Protein 6V5I (pdb70)

Secondary structure (DSSP, 8-state):
-HHHHHHHHHHHHHHHHHHHHHHHHHHHTGGG-/-HHHHHHHHHHHHHHHHHHHHHHHHHHHTGGG-

Radius of gyration: 17.63 Å; Cα contacts (8 Å, |Δi|>4): 17; chains: 2; bounding box: 21×19×60 Å

B-factor: mean 17.36, std 7.34, range [6.77, 50.43]

Solvent-accessible surface area: 6001 Å² total; per-residue (Å²): 185,106,105,60,105,46,118,121,76,11,36,107,111,34,129,75,69,16,110,102,110,134,76,66,2,127,117,112,35,116,139,74,148,183,105,96,60,104,44,118,140,75,13,49,107,112,43,141,74,71,15,108,102,108,128,73,68,1,121,128,115,38,116,135,78,152

Foldseek 3Di:
DVVVVVVVVVVVVVVVVVVVVVVVCVVVCPVND/DVVVVVVVVVVVVVVVVVVVVVVVCVVVCPPND

Sequence (66 aa):
EVEALEKKVAALELKVQALEKKVEALEHGWDGREVEALEKKVAALELKVQALEKKVEALEHGWDGR

Structure (mmCIF, N/CA/C/O backbone):
data_6V5I
#
_entry.id   6V5I
#
_cell.length_a   37.860
_cell.length_b   37.860
_cell.length_c   105.847
_cell.angle_alpha   90.000
_cell.angle_beta   90.000
_cell.angle_gamma   120.000
#
_symmetry.space_group_name_H-M   'H 3'
#
loop_
_entity.id
_entity.type
_entity.pdbx_description
1 polymer 'Coiled-coil Trimer with Ala:Leu:Ala Triad'
2 non-polymer 'PENTAETHYLENE GLYCOL'
3 water water
#
loop_
_atom_site.group_PDB
_atom_site.id
_atom_site.type_symbol
_atom_site.label_atom_id
_atom_site.label_alt_id
_atom_site.label_comp_id
_atom_site.label_asym_id
_atom_site.label_entity_id
_atom_site.label_seq_id
_atom_site.pdbx_PDB_ins_code
_atom_site.Cartn_x
_atom_site.Cartn_y
_atom_site.Cartn_z
_atom_site.occupancy
_atom_site.B_iso_or_equiv
_atom_site.auth_seq_id
_atom_site.auth_comp_id
_atom_site.auth_asym_id
_atom_site.auth_atom_id
_atom_site.pdbx_PDB_model_num
ATOM 4 N N . GLU A 1 2 ? 12.831 -14.546 -31.265 1.00 22.03 1 GLU A N 1
ATOM 5 C CA . GLU A 1 2 ? 13.791 -14.787 -30.192 1.00 24.44 1 GLU A CA 1
ATOM 6 C C . GLU A 1 2 ? 14.068 -13.542 -29.358 1.00 21.35 1 GLU A C 1
ATOM 7 O O . GLU A 1 2 ? 14.096 -13.599 -28.123 1.00 17.70 1 GLU A O 1
ATOM 13 N N . VAL A 1 3 ? 14.299 -12.418 -30.037 1.00 20.15 2 VAL A N 1
ATOM 14 C CA . VAL A 1 3 ? 14.663 -11.204 -29.317 1.00 19.66 2 VAL A CA 1
ATOM 15 C C . VAL A 1 3 ? 13.516 -10.762 -28.423 1.00 19.02 2 VAL A C 1
ATOM 16 O O . VAL A 1 3 ? 13.718 -10.443 -27.246 1.00 17.03 2 VAL A O 1
ATOM 20 N N . GLU A 1 4 ? 12.288 -10.781 -28.956 1.00 20.35 3 GLU A N 1
ATOM 21 C CA . GLU A 1 4 ? 11.126 -10.355 -28.181 1.00 18.74 3 GLU A CA 1
ATOM 22 C C . GLU A 1 4 ? 10.914 -11.244 -26.960 1.00 18.98 3 GLU A C 1
ATOM 23 O O . GLU A 1 4 ? 10.533 -10.763 -25.883 1.00 16.14 3 GLU A O 1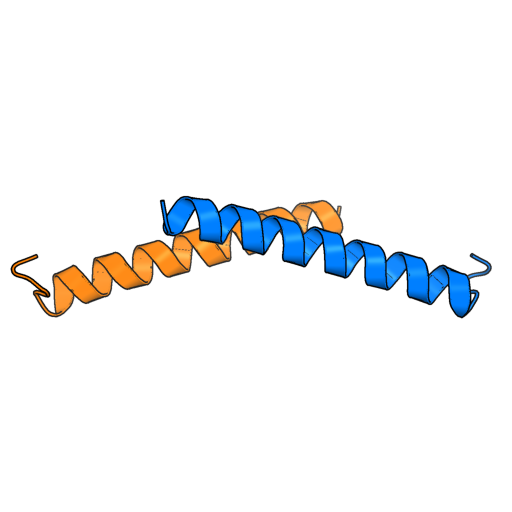
ATOM 29 N N . ALA A 1 5 ? 11.132 -12.546 -27.115 1.00 15.86 4 ALA A N 1
ATOM 30 C CA . ALA A 1 5 ? 11.020 -13.443 -25.974 1.00 15.07 4 ALA A CA 1
ATOM 31 C C . ALA A 1 5 ? 12.112 -13.167 -24.945 1.00 17.05 4 ALA A C 1
ATOM 32 O O . ALA A 1 5 ? 11.855 -13.201 -23.735 1.00 15.39 4 ALA A O 1
ATOM 34 N N . LEU A 1 6 ? 13.337 -12.885 -25.400 1.00 14.99 5 LEU A N 1
ATOM 35 C CA . LEU A 1 6 ? 14.411 -12.550 -24.468 1.00 16.55 5 LEU A CA 1
ATOM 36 C C . LEU A 1 6 ? 14.154 -11.217 -23.778 1.00 15.65 5 LEU A C 1
ATOM 37 O O . LEU A 1 6 ? 14.493 -11.040 -22.602 1.00 11.05 5 LEU A O 1
ATOM 42 N N . GLU A 1 7 ? 13.562 -10.264 -24.495 1.00 13.04 6 GLU A N 1
ATOM 43 C CA . GLU A 1 7 ? 13.152 -9.027 -23.845 1.00 13.89 6 GLU A CA 1
ATOM 44 C C . GLU A 1 7 ? 12.236 -9.315 -22.660 1.00 15.15 6 GLU A C 1
ATOM 45 O O . GLU A 1 7 ? 12.385 -8.704 -21.589 1.00 12.50 6 GLU A O 1
ATOM 51 N N . LYS A 1 8 ? 11.324 -10.283 -22.810 1.00 13.41 7 LYS A N 1
ATOM 52 C CA . LYS A 1 8 ? 10.397 -10.579 -21.723 1.00 15.56 7 LYS A C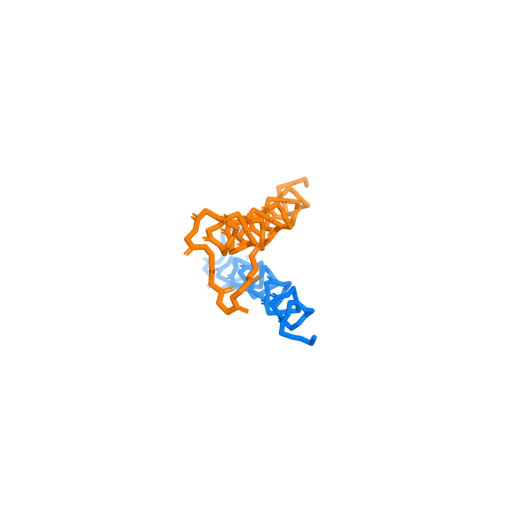A 1
ATOM 53 C C . LYS A 1 8 ? 11.136 -11.223 -20.552 1.00 15.65 7 LYS A C 1
ATOM 54 O O . LYS A 1 8 ? 10.886 -10.884 -19.387 1.00 12.66 7 LYS A O 1
ATOM 60 N N . LYS A 1 9 ? 12.054 -12.157 -20.838 1.00 15.79 8 LYS A N 1
ATOM 61 C CA . LYS A 1 9 ? 12.815 -12.808 -19.770 1.00 15.81 8 LYS A CA 1
ATOM 62 C C . LYS A 1 9 ? 13.682 -11.804 -19.020 1.00 12.21 8 LYS A C 1
ATOM 63 O O . LYS A 1 9 ? 13.871 -11.915 -17.799 1.00 12.53 8 LYS A O 1
ATOM 69 N N . VAL A 1 10 ? 14.242 -10.830 -19.739 1.00 10.61 9 VAL A N 1
ATOM 70 C CA . VAL A 1 10 ? 15.074 -9.824 -19.087 1.00 10.06 9 VAL A CA 1
ATOM 71 C C . VAL A 1 10 ? 14.216 -8.905 -18.232 1.00 12.98 9 VAL A C 1
ATOM 72 O O . VAL A 1 10 ? 14.599 -8.533 -17.115 1.00 13.64 9 VAL A O 1
ATOM 76 N N . ALA A 1 11 ? 13.028 -8.548 -18.725 1.00 11.37 10 ALA A N 1
ATOM 77 C CA . ALA A 1 11 ? 12.113 -7.732 -17.928 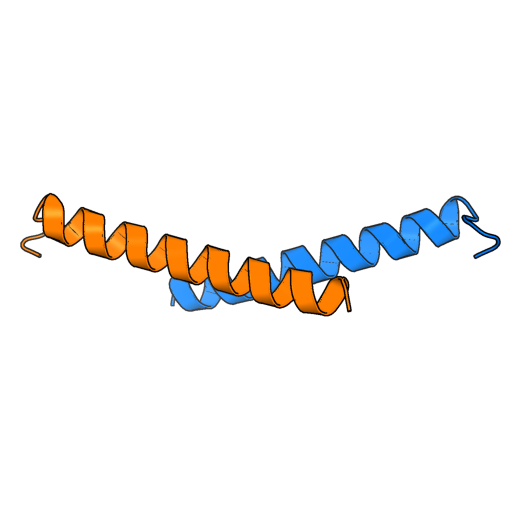1.00 13.77 10 ALA A CA 1
ATOM 78 C C . ALA A 1 11 ? 11.675 -8.459 -16.659 1.00 13.56 10 ALA A C 1
ATOM 79 O O . ALA A 1 11 ? 11.589 -7.850 -15.585 1.00 12.08 10 ALA A O 1
ATOM 81 N N . ALA A 1 12 ? 11.379 -9.759 -16.766 1.00 11.34 11 ALA A N 1
ATOM 82 C CA . ALA A 1 12 ? 11.014 -10.533 -15.583 1.00 13.73 11 ALA A CA 1
ATOM 83 C C . ALA A 1 12 ? 12.160 -10.571 -14.585 1.00 12.76 11 ALA A C 1
ATOM 84 O O . ALA A 1 12 ? 11.940 -10.489 -13.369 1.00 12.08 11 ALA A O 1
ATOM 86 N N . LEU A 1 13 ? 13.394 -10.700 -15.079 1.00 10.55 12 LEU A N 1
ATOM 87 C CA . LEU A 1 13 ? 14.554 -10.642 -14.200 1.00 11.85 12 LEU A CA 1
ATOM 88 C C . LEU A 1 13 ? 14.674 -9.280 -13.521 1.00 12.62 12 LEU A C 1
ATOM 89 O O . LEU A 1 13 ? 14.940 -9.204 -12.314 1.00 10.31 12 LEU A O 1
ATOM 94 N N . GLU A 1 14 ? 14.478 -8.195 -14.276 1.00 10.67 13 GLU A N 1
ATOM 95 C CA . GLU A 1 14 ? 14.581 -6.858 -13.693 1.00 10.73 13 GLU A CA 1
ATOM 96 C C . GLU A 1 14 ? 13.578 -6.669 -12.559 1.00 10.09 13 GLU A C 1
ATOM 97 O O . GLU A 1 14 ? 13.909 -6.080 -11.523 1.00 10.17 13 GLU A O 1
ATOM 103 N N . LEU A 1 15 ? 12.355 -7.182 -12.723 1.00 10.84 14 LEU A N 1
ATOM 104 C CA . LEU A 1 15 ? 11.359 -7.076 -11.656 1.00 10.77 14 LEU A CA 1
ATOM 105 C C . LEU A 1 15 ? 11.734 -7.922 -10.445 1.00 9.41 14 LEU A C 1
ATOM 106 O O . LEU A 1 15 ? 11.521 -7.505 -9.300 1.00 8.49 14 LEU A O 1
ATOM 111 N N . LYS A 1 16 ? 12.274 -9.120 -10.671 1.00 9.69 15 LYS A N 1
ATOM 112 C CA . LYS A 1 16 ? 12.675 -9.964 -9.548 1.00 10.17 15 LYS A CA 1
ATOM 113 C C . LYS A 1 16 ? 13.860 -9.360 -8.800 1.00 9.84 15 LYS A C 1
ATOM 114 O O . LYS A 1 16 ? 13.935 -9.447 -7.566 1.00 10.16 15 LYS A O 1
ATOM 120 N N . VAL A 1 17 ? 14.797 -8.753 -9.529 1.00 7.85 16 VAL A N 1
ATOM 121 C CA . VAL A 1 17 ? 15.956 -8.130 -8.891 1.00 10.13 16 VAL A CA 1
ATOM 122 C C . VAL A 1 17 ? 15.515 -6.931 -8.061 1.00 9.92 16 VAL A C 1
ATOM 123 O O . VAL A 1 17 ? 15.965 -6.743 -6.926 1.00 10.08 16 VAL A O 1
ATOM 127 N N . GLN A 1 18 ? 14.622 -6.110 -8.615 1.00 9.37 17 GLN A N 1
ATOM 128 C CA . GLN A 1 18 ? 14.061 -4.977 -7.884 1.00 9.74 17 GLN A CA 1
ATOM 129 C C . GLN A 1 18 ? 13.409 -5.420 -6.578 1.00 9.33 17 GLN A C 1
ATOM 130 O O . GLN A 1 18 ? 13.603 -4.793 -5.528 1.00 9.05 17 GLN A O 1
ATOM 136 N N . ALA A 1 19 ? 12.631 -6.499 -6.628 1.00 7.48 18 ALA A N 1
ATOM 137 C CA . ALA A 1 19 ? 11.960 -6.999 -5.435 1.00 8.89 18 ALA A CA 1
ATOM 138 C C . ALA A 1 19 ? 12.960 -7.539 -4.415 1.00 9.36 18 ALA A C 1
ATOM 139 O O . ALA A 1 19 ? 12.792 -7.332 -3.203 1.00 7.35 18 ALA A O 1
ATOM 141 N N . LEU A 1 20 ? 13.995 -8.245 -4.889 1.00 8.15 19 LEU A N 1
ATOM 142 C CA . LEU A 1 20 ? 15.074 -8.690 -4.011 1.00 10.02 19 LEU A CA 1
ATOM 143 C C . LEU A 1 20 ? 15.793 -7.506 -3.382 1.00 8.14 19 LEU A C 1
ATOM 144 O O . LEU A 1 20 ? 16.094 -7.519 -2.183 1.00 9.81 19 LEU A O 1
ATOM 149 N N . GLU A 1 21 ? 16.096 -6.481 -4.176 1.00 7.93 20 GLU A N 1
ATOM 150 C CA . GLU A 1 21 ? 16.767 -5.308 -3.625 1.00 10.44 20 GLU A CA 1
ATOM 151 C C . GLU A 1 21 ? 15.962 -4.690 -2.487 1.00 10.12 20 GLU A C 1
ATOM 152 O O . GLU A 1 21 ? 16.526 -4.334 -1.445 1.00 9.31 20 GLU A O 1
ATOM 158 N N . LYS A 1 22 ? 14.643 -4.570 -2.654 1.00 9.45 21 LYS A N 1
ATOM 159 C CA . LYS A 1 22 ? 13.824 -3.989 -1.591 1.00 12.25 21 LYS A CA 1
ATOM 160 C C . LYS A 1 22 ? 13.887 -4.831 -0.322 1.00 12.30 21 LYS A C 1
ATOM 161 O O . LYS A 1 22 ? 14.017 -4.295 0.788 1.00 9.50 21 LYS A O 1
ATOM 167 N N . LYS A 1 23 ? 13.799 -6.152 -0.463 1.00 10.42 22 LYS A N 1
ATOM 168 C CA . LYS A 1 23 ? 13.834 -7.026 0.702 1.00 10.90 22 LYS A CA 1
ATOM 169 C C . LYS A 1 23 ? 15.191 -6.990 1.390 1.00 10.24 22 LYS A C 1
ATOM 170 O O . LYS A 1 23 ? 15.264 -6.956 2.627 1.00 11.03 22 LYS A O 1
ATOM 176 N N . VAL A 1 24 ? 16.279 -7.002 0.613 1.00 9.46 23 VAL A N 1
ATOM 177 C CA . VAL A 1 24 ? 17.608 -7.020 1.221 1.00 8.34 23 VAL A CA 1
ATOM 178 C C . VAL A 1 24 ? 17.888 -5.704 1.932 1.00 10.34 23 VAL A C 1
ATOM 179 O O . VAL A 1 24 ? 18.440 -5.692 3.040 1.00 9.97 23 VAL A O 1
ATOM 183 N N . GLU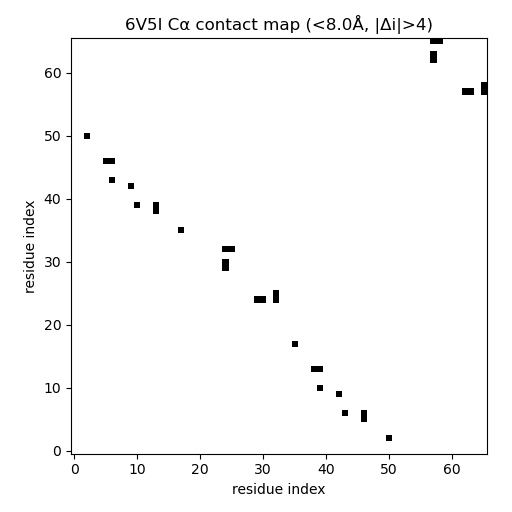 A 1 25 ? 17.497 -4.575 1.327 1.00 9.54 24 GLU A N 1
ATOM 184 C CA . GLU A 1 25 ? 17.694 -3.289 1.991 1.00 10.84 24 GLU A CA 1
ATOM 185 C C . GLU A 1 25 ? 16.909 -3.223 3.301 1.00 10.04 24 GLU A C 1
ATOM 186 O O . GLU A 1 25 ? 17.402 -2.688 4.301 1.00 12.64 24 GLU A O 1
ATOM 192 N N . ALA A 1 26 ? 15.697 -3.786 3.324 1.00 9.89 25 ALA A N 1
ATOM 193 C CA . ALA A 1 26 ? 14.927 -3.837 4.566 1.00 11.03 25 ALA A CA 1
ATOM 194 C C . ALA A 1 26 ? 15.634 -4.682 5.616 1.00 12.33 25 ALA A C 1
ATOM 195 O O . ALA A 1 26 ? 15.697 -4.307 6.795 1.00 15.85 25 ALA A O 1
ATOM 197 N N . LEU A 1 27 ? 16.171 -5.828 5.207 1.00 12.76 26 LEU A N 1
ATOM 198 C CA . LEU A 1 27 ? 16.903 -6.671 6.142 1.00 10.43 26 LEU A CA 1
ATOM 199 C C . LEU A 1 27 ? 18.153 -5.965 6.654 1.00 14.27 26 LEU A C 1
ATOM 200 O O . LEU A 1 27 ? 18.430 -5.969 7.862 1.00 11.03 26 LEU A O 1
ATOM 205 N N . GLU A 1 28 ? 18.928 -5.342 5.763 1.00 10.66 27 GLU A N 1
ATOM 206 C CA . GLU A 1 28 ? 20.180 -4.792 6.273 1.00 14.30 27 GLU A CA 1
ATOM 207 C C . GLU A 1 28 ? 19.985 -3.495 7.052 1.00 18.75 27 GLU A C 1
ATOM 208 O O . GLU A 1 28 ? 20.785 -3.205 7.949 1.00 16.52 27 GLU A O 1
ATOM 214 N N . HIS A 1 29 ? 18.940 -2.716 6.756 1.00 11.63 28 HIS A N 1
ATOM 215 C CA . HIS A 1 29 ? 18.682 -1.491 7.505 1.00 14.69 28 HIS A CA 1
ATOM 216 C C . HIS A 1 29 ? 17.749 -1.700 8.690 1.00 12.93 28 HIS A C 1
ATOM 217 O O . HIS A 1 29 ? 17.625 -0.798 9.524 1.00 17.09 28 HIS A O 1
ATOM 224 N N . GLY A 1 30 ? 17.077 -2.844 8.774 1.00 15.88 29 GLY A N 1
ATOM 225 C CA . GLY A 1 30 ? 16.134 -3.092 9.853 1.00 15.06 29 GLY A CA 1
ATOM 226 C C . GLY A 1 30 ? 14.826 -2.339 9.728 1.00 19.81 29 GLY A C 1
ATOM 227 O O . GLY A 1 30 ? 14.229 -1.972 10.752 1.00 17.45 29 GLY A O 1
ATOM 228 N N . TRP A 1 31 ? 14.358 -2.103 8.499 1.00 15.86 30 TRP A N 1
ATOM 229 C CA . TRP A 1 31 ? 13.156 -1.307 8.285 1.00 14.42 30 TRP A CA 1
ATOM 230 C C . TRP A 1 31 ? 11.941 -1.963 8.933 1.00 24.03 30 TRP A C 1
ATOM 231 O O . TRP A 1 31 ? 11.693 -3.160 8.749 1.00 22.05 30 TRP A O 1
ATOM 242 N N . ASP A 1 32 ? 11.194 -1.160 9.702 1.00 20.99 31 ASP A N 1
ATOM 243 C CA . ASP A 1 32 ? 9.949 -1.572 10.358 1.00 23.24 31 ASP A CA 1
ATOM 244 C C . ASP A 1 32 ? 10.162 -2.815 11.212 1.00 22.04 31 ASP A C 1
ATOM 245 O O . ASP A 1 32 ? 9.233 -3.596 11.441 1.00 22.37 31 ASP A O 1
ATOM 250 N N . GLY A 1 33 ? 11.396 -2.980 11.697 1.00 22.03 32 GLY A N 1
ATOM 251 C CA . GLY A 1 33 ? 11.808 -4.096 12.516 1.00 23.13 32 GLY A CA 1
ATOM 252 C C . GLY A 1 33 ? 12.061 -5.386 11.768 1.00 28.46 32 GLY A C 1
ATOM 253 O O . GLY A 1 33 ? 12.285 -6.419 12.413 1.00 35.54 32 GLY A O 1
ATOM 254 N N . ARG A 1 34 ? 12.013 -5.368 10.438 1.00 21.55 33 ARG A N 1
ATOM 255 C CA . ARG A 1 34 ? 12.394 -6.520 9.624 1.00 25.65 33 ARG A CA 1
ATOM 256 C C . ARG A 1 34 ? 13.861 -6.908 9.833 1.00 21.99 33 ARG A C 1
ATOM 257 O O . ARG A 1 34 ? 14.672 -6.074 10.237 1.00 24.71 33 ARG A O 1
ATOM 268 N N . GLU B 1 2 ? 0.020 -7.147 -3.913 1.00 21.92 1 GLU B N 1
ATOM 269 C CA . GLU B 1 2 ? -0.714 -6.403 -4.935 1.00 20.58 1 GLU B CA 1
ATOM 270 C C . GLU B 1 2 ? 0.187 -5.524 -5.778 1.00 20.47 1 GLU B C 1
ATOM 271 O O . GLU B 1 2 ? 0.070 -5.485 -7.006 1.00 18.57 1 GLU B O 1
ATOM 277 N N . VAL B 1 3 ? 1.086 -4.798 -5.114 1.00 18.86 2 VAL B N 1
ATOM 278 C CA . VAL B 1 3 ? 1.939 -3.870 -5.843 1.00 20.37 2 VAL B CA 1
ATOM 279 C C . VAL B 1 3 ? 2.942 -4.634 -6.690 1.00 19.00 2 VAL B C 1
ATOM 280 O O . VAL B 1 3 ? 3.206 -4.271 -7.844 1.00 17.60 2 VAL B O 1
ATOM 284 N N . GLU B 1 4 ? 3.500 -5.719 -6.143 1.00 19.14 3 GLU B N 1
ATOM 285 C CA . GLU B 1 4 ? 4.427 -6.537 -6.920 1.00 20.81 3 GLU B CA 1
ATOM 286 C C . GLU B 1 4 ? 3.742 -7.137 -8.144 1.00 20.68 3 GLU B C 1
ATOM 287 O O . GLU B 1 4 ? 4.326 -7.191 -9.237 1.00 16.90 3 GLU B O 1
ATOM 293 N N . ALA B 1 5 ? 2.504 -7.607 -7.978 1.00 16.27 4 ALA B N 1
ATOM 294 C CA . ALA B 1 5 ? 1.783 -8.145 -9.121 1.00 18.66 4 ALA B CA 1
ATOM 295 C C . ALA B 1 5 ? 1.496 -7.059 -10.153 1.00 15.55 4 ALA B C 1
ATOM 296 O O . ALA B 1 5 ? 1.613 -7.303 -11.359 1.00 14.21 4 ALA B O 1
ATOM 298 N N .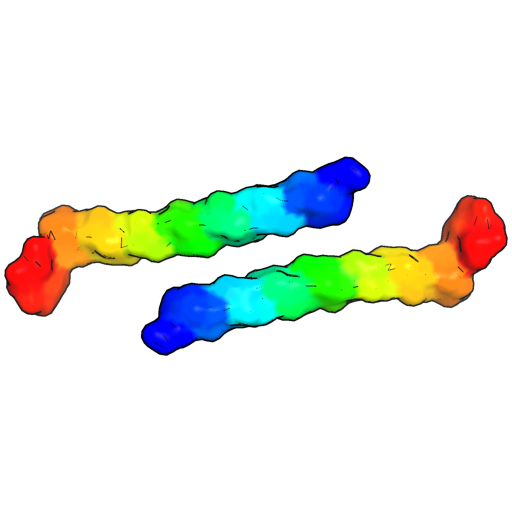 LEU B 1 6 ? 1.135 -5.854 -9.701 1.00 15.46 5 LEU B N 1
ATOM 299 C CA . LEU B 1 6 ? 0.868 -4.762 -10.636 1.00 15.12 5 LEU B CA 1
ATOM 300 C C . LEU B 1 6 ? 2.136 -4.329 -11.349 1.00 13.57 5 LEU B C 1
ATOM 301 O O . LEU B 1 6 ? 2.097 -3.964 -12.527 1.00 11.85 5 LEU B O 1
ATOM 306 N N . GLU B 1 7 ? 3.268 -4.347 -10.647 1.00 11.93 6 GLU B N 1
ATOM 307 C CA . GLU B 1 7 ? 4.539 -4.061 -11.300 1.00 12.69 6 GLU B CA 1
ATOM 308 C C . GLU B 1 7 ? 4.755 -4.997 -12.481 1.00 11.75 6 GLU B C 1
ATOM 309 O O . GLU B 1 7 ? 5.219 -4.576 -13.550 1.00 12.08 6 GLU B O 1
ATOM 315 N N . LYS B 1 8 ? 4.365 -6.266 -12.318 1.00 12.94 7 LYS B N 1
ATOM 316 C CA . LYS B 1 8 ? 4.522 -7.252 -13.383 1.00 15.84 7 LYS B CA 1
ATOM 317 C C . LYS B 1 8 ? 3.634 -6.925 -14.583 1.00 14.82 7 LYS B C 1
ATOM 318 O O . LYS B 1 8 ? 4.094 -6.941 -15.734 1.00 12.35 7 LYS B O 1
ATOM 324 N N . LYS B 1 9 ? 2.355 -6.629 -14.331 1.00 15.17 8 LYS B N 1
ATOM 325 C CA . LYS B 1 9 ? 1.436 -6.276 -15.413 1.00 15.55 8 LYS B CA 1
ATOM 326 C C . LYS B 1 9 ? 1.889 -5.014 -16.135 1.00 13.88 8 LYS B C 1
ATOM 327 O O . LYS B 1 9 ? 1.740 -4.900 -17.359 1.00 13.57 8 LYS B O 1
ATOM 333 N N . VAL B 1 10 ? 2.406 -4.039 -15.387 1.00 10.85 9 VAL B N 1
ATOM 334 C CA . VAL B 1 10 ? 2.876 -2.810 -16.016 1.00 13.90 9 VAL B CA 1
ATOM 335 C C . VAL B 1 10 ? 4.086 -3.098 -16.887 1.00 12.73 9 VAL B C 1
ATOM 336 O O . VAL B 1 10 ? 4.184 -2.602 -18.019 1.00 12.13 9 VAL B O 1
ATOM 340 N N . ALA B 1 11 ? 5.007 -3.932 -16.392 1.00 11.00 10 ALA B N 1
ATOM 341 C CA . ALA B 1 11 ? 6.170 -4.318 -17.186 1.00 13.43 10 ALA B CA 1
ATOM 342 C C . ALA B 1 11 ? 5.759 -5.067 -18.450 1.00 13.63 10 ALA B C 1
ATOM 343 O O . ALA B 1 11 ? 6.355 -4.868 -19.516 1.00 13.58 10 ALA B O 1
ATOM 345 N N . ALA B 1 12 ? 4.740 -5.925 -18.354 1.00 10.88 11 ALA B N 1
ATOM 346 C CA . ALA B 1 12 ? 4.261 -6.631 -19.540 1.00 13.37 11 ALA B CA 1
ATOM 347 C C . ALA B 1 12 ? 3.662 -5.659 -20.548 1.00 12.57 11 ALA B C 1
ATOM 348 O O . ALA B 1 12 ? 3.910 -5.771 -21.756 1.00 11.38 11 ALA B O 1
ATOM 350 N N . LEU B 1 13 ? 2.878 -4.690 -20.074 1.00 10.52 12 LEU B N 1
ATOM 351 C CA . LEU B 1 13 ? 2.399 -3.634 -20.959 1.00 12.00 12 LEU B CA 1
ATOM 352 C C . LEU B 1 13 ? 3.553 -2.872 -21.607 1.00 11.08 12 LEU B C 1
ATOM 353 O O . LEU B 1 13 ? 3.505 -2.566 -22.805 1.00 12.02 12 LEU B O 1
ATOM 358 N N . GLU B 1 14 ? 4.588 -2.536 -20.837 1.00 8.60 13 GLU B N 1
ATOM 359 C CA . GLU B 1 14 ? 5.694 -1.757 -21.396 1.00 11.44 13 GLU B CA 1
ATOM 360 C C . GLU B 1 14 ? 6.372 -2.496 -22.545 1.00 9.86 13 GLU B C 1
ATOM 361 O O . GLU B 1 14 ? 6.751 -1.884 -23.551 1.00 9.49 13 GLU B O 1
ATOM 367 N N . LEU B 1 15 ? 6.534 -3.814 -22.419 1.00 10.96 14 LEU B N 1
ATOM 368 C CA . LEU B 1 15 ? 7.145 -4.586 -23.499 1.00 11.31 14 LEU B CA 1
ATOM 369 C C . LEU B 1 15 ? 6.209 -4.712 -24.697 1.00 11.23 14 LEU B C 1
ATOM 370 O O . LEU B 1 15 ? 6.658 -4.655 -25.845 1.00 10.28 14 LEU B O 1
ATOM 375 N N . LYS B 1 16 ? 4.909 -4.899 -24.452 1.00 10.76 15 LYS B N 1
ATOM 376 C CA . LYS B 1 16 ? 3.956 -4.963 -25.557 1.00 9.13 15 LYS B CA 1
ATOM 377 C C . LYS B 1 16 ? 3.894 -3.637 -26.307 1.00 11.10 15 LYS B C 1
ATOM 378 O O . LYS B 1 16 ? 3.770 -3.620 -27.538 1.00 8.31 15 LYS B O 1
ATOM 384 N N . VAL B 1 17 ? 3.944 -2.517 -25.580 1.00 8.44 16 VAL B N 1
ATOM 385 C CA . VAL B 1 17 ? 3.885 -1.204 -26.221 1.00 10.76 16 VAL B CA 1
ATOM 386 C C . VAL B 1 17 ? 5.142 -0.963 -27.040 1.00 10.79 16 VAL B C 1
ATOM 387 O O . VAL B 1 17 ? 5.092 -0.393 -28.138 1.00 10.49 16 VAL B O 1
ATOM 391 N N . GLN B 1 18 ? 6.290 -1.389 -26.517 1.00 8.99 17 GLN B N 1
ATOM 392 C CA . GLN B 1 18 ? 7.542 -1.255 -27.247 1.00 11.78 17 GLN B CA 1
ATOM 393 C C . GLN B 1 18 ? 7.511 -2.047 -28.551 1.00 10.17 17 GLN B C 1
ATOM 394 O O . GLN B 1 18 ? 7.937 -1.551 -29.603 1.00 9.48 17 GLN B O 1
ATOM 400 N N . ALA B 1 19 ? 6.994 -3.276 -28.504 1.00 7.78 18 ALA B N 1
ATOM 401 C CA . ALA B 1 19 ? 6.936 -4.098 -29.709 1.00 9.02 18 ALA B CA 1
ATOM 402 C C . ALA B 1 19 ? 5.950 -3.521 -30.724 1.00 11.41 18 ALA B C 1
ATOM 403 O O . ALA B 1 19 ? 6.212 -3.543 -31.936 1.00 9.38 18 ALA B O 1
ATOM 405 N N . LEU B 1 20 ? 4.812 -2.998 -30.247 1.00 7.70 19 LEU B N 1
ATOM 406 C CA . LEU B 1 20 ? 3.895 -2.274 -31.128 1.00 8.22 19 LEU B CA 1
ATOM 407 C C . LEU B 1 20 ? 4.566 -1.048 -31.731 1.00 8.80 19 LEU B C 1
ATOM 408 O O . LEU B 1 20 ? 4.419 -0.769 -32.928 1.00 9.30 19 LEU B O 1
ATOM 413 N N . GLU B 1 21 ? 5.300 -0.290 -30.918 1.00 9.38 20 GLU B N 1
ATOM 414 C CA . GLU B 1 21 ? 5.953 0.905 -31.444 1.00 10.15 20 GLU B CA 1
ATOM 415 C C . GLU B 1 21 ? 6.898 0.559 -32.589 1.00 11.82 20 GLU B C 1
ATOM 416 O O . GLU B 1 21 ? 6.944 1.270 -33.601 1.00 10.81 20 GLU B O 1
ATOM 422 N N . LYS B 1 22 ? 7.656 -0.534 -32.456 1.00 10.23 21 LYS B N 1
ATOM 423 C CA . LYS B 1 22 ? 8.557 -0.940 -33.532 1.00 11.55 21 LYS B CA 1
ATOM 424 C C . LYS B 1 22 ? 7.787 -1.315 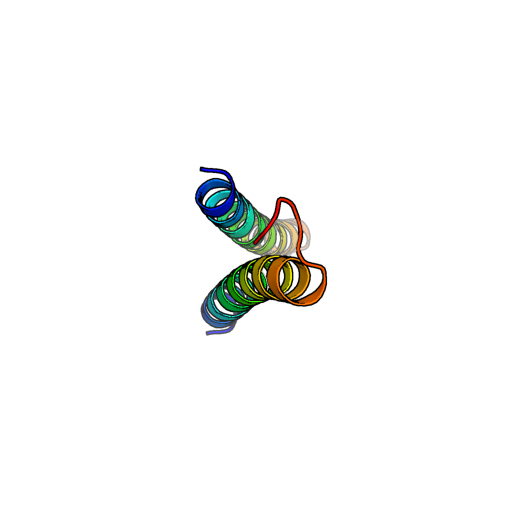-34.798 1.00 12.12 21 LYS B C 1
ATOM 425 O O . LYS B 1 22 ? 8.178 -0.931 -35.908 1.00 11.70 21 LYS B O 1
ATOM 431 N N . LYS B 1 23 ? 6.694 -2.071 -34.657 1.00 10.90 22 LYS B N 1
ATOM 432 C CA . LYS B 1 23 ? 5.928 -2.484 -35.831 1.00 12.74 22 LYS B CA 1
ATOM 433 C C . LYS B 1 23 ? 5.264 -1.291 -36.513 1.00 10.75 22 LYS B C 1
ATOM 434 O O . LYS B 1 23 ? 5.272 -1.191 -37.748 1.00 10.98 22 LYS B O 1
ATOM 440 N N . VAL B 1 24 ? 4.688 -0.374 -35.729 1.00 10.94 23 VAL B N 1
ATOM 441 C CA . VAL B 1 24 ? 4.008 0.770 -36.328 1.00 9.14 23 VAL B CA 1
ATOM 442 C C . VAL B 1 24 ? 5.008 1.683 -37.024 1.00 9.96 23 VAL B C 1
ATOM 443 O O . VAL B 1 24 ? 4.747 2.174 -38.125 1.00 10.52 23 VAL B O 1
ATOM 447 N N . GLU B 1 25 ? 6.178 1.911 -36.416 1.00 9.95 24 GLU B N 1
ATOM 448 C CA . GLU B 1 25 ? 7.191 2.725 -37.089 1.00 10.62 24 GLU B CA 1
ATOM 449 C C . GLU B 1 25 ? 7.651 2.069 -38.391 1.00 9.46 24 GLU B C 1
ATOM 450 O O . GLU B 1 25 ? 7.870 2.755 -39.397 1.00 13.39 24 GLU B O 1
ATOM 456 N N . ALA B 1 26 ? 7.786 0.742 -38.398 1.00 8.05 25 ALA B N 1
ATOM 457 C CA . ALA B 1 26 ? 8.138 0.045 -39.632 1.00 10.82 25 ALA B CA 1
ATOM 458 C C . ALA B 1 26 ? 7.082 0.273 -40.710 1.00 12.19 25 ALA B C 1
ATOM 459 O O . ALA B 1 26 ? 7.405 0.582 -41.863 1.00 14.61 25 ALA B O 1
ATOM 461 N N . LEU B 1 27 ? 5.807 0.143 -40.345 1.00 15.10 26 LEU B N 1
ATOM 462 C CA . LEU B 1 27 ? 4.730 0.393 -41.298 1.00 12.94 26 LEU B CA 1
ATOM 463 C C . LEU B 1 27 ? 4.724 1.843 -41.775 1.00 14.33 26 LEU B C 1
ATOM 464 O O . LEU B 1 27 ? 4.554 2.107 -42.973 1.00 13.91 26 LEU B O 1
ATOM 469 N N . GLU B 1 28 ? 4.890 2.799 -40.857 1.00 11.46 27 GLU B N 1
ATOM 470 C CA . GLU B 1 28 ? 4.831 4.211 -41.239 1.00 12.62 27 GLU B CA 1
ATOM 471 C C . GLU B 1 28 ? 5.941 4.576 -42.214 1.00 16.58 27 GLU B C 1
ATOM 472 O O . GLU B 1 28 ? 5.703 5.260 -43.216 1.00 15.31 27 GLU B O 1
ATOM 478 N N . HIS B 1 29 ? 7.169 4.167 -41.906 1.00 11.05 28 HIS B N 1
ATOM 479 C CA . HIS B 1 29 ? 8.340 4.532 -42.686 1.00 11.38 28 HIS B CA 1
ATOM 480 C C . HIS B 1 29 ? 8.611 3.582 -43.842 1.00 13.24 28 HIS B C 1
ATOM 481 O O . HIS B 1 29 ? 9.493 3.866 -44.660 1.00 17.70 28 HIS B O 1
ATOM 488 N N . GLY B 1 30 ? 7.899 2.463 -43.916 1.00 13.64 29 GLY B N 1
ATOM 489 C CA . GLY B 1 30 ? 8.137 1.483 -44.961 1.00 17.01 29 GLY B CA 1
ATOM 490 C C . GLY B 1 30 ? 9.445 0.727 -44.843 1.00 21.07 29 GLY B C 1
ATOM 491 O O . GLY B 1 30 ? 10.033 0.356 -45.870 1.00 16.32 29 GLY B O 1
ATOM 492 N N . TRP B 1 31 ? 9.909 0.470 -43.617 1.00 17.45 30 TRP B N 1
ATOM 493 C CA . TRP B 1 31 ? 11.21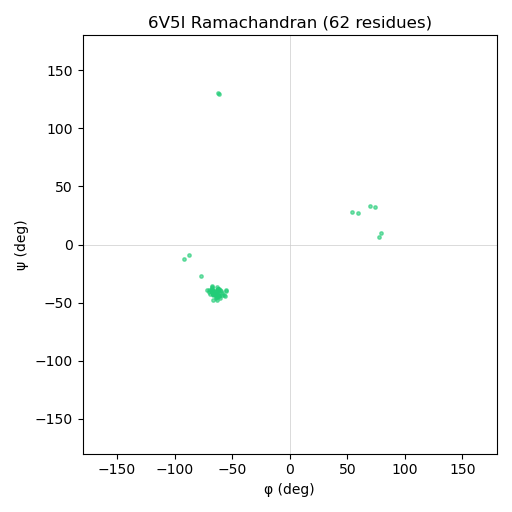1 -0.152 -43.410 1.00 15.93 30 TRP B CA 1
ATOM 494 C C . TRP B 1 31 ? 11.269 -1.545 -44.027 1.00 21.80 30 TRP B C 1
ATOM 495 O O . TRP B 1 31 ? 10.399 -2.384 -43.771 1.00 22.12 30 TRP B O 1
ATOM 506 N N . ASP B 1 32 ? 12.319 -1.780 -44.823 1.00 21.71 31 ASP B N 1
ATOM 507 C CA . ASP B 1 32 ? 12.604 -3.076 -45.448 1.00 22.63 31 ASP B CA 1
ATOM 508 C C . ASP B 1 32 ? 11.470 -3.541 -46.346 1.00 23.63 31 ASP B C 1
ATOM 509 O O . ASP B 1 32 ? 11.286 -4.748 -46.545 1.00 23.45 31 ASP B O 1
ATOM 514 N N . GLY B 1 33 ? 10.707 -2.597 -46.891 1.00 21.44 32 GLY B N 1
ATOM 515 C CA . GLY B 1 33 ? 9.562 -2.941 -47.705 1.00 21.82 32 GLY B CA 1
ATOM 516 C C . GLY B 1 33 ? 8.331 -3.339 -46.927 1.00 30.11 32 GLY B C 1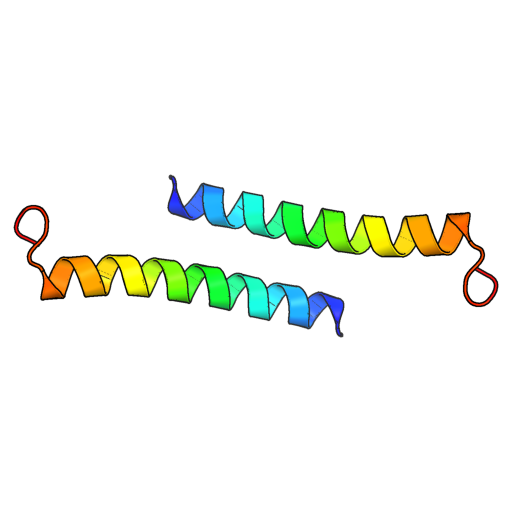
ATOM 517 O O . GLY B 1 33 ? 7.373 -3.838 -47.533 1.00 31.68 32 GLY B O 1
ATOM 518 N N . ARG B 1 34 ? 8.329 -3.148 -45.607 1.00 25.36 33 ARG B N 1
ATOM 519 C CA . ARG B 1 34 ? 7.144 -3.391 -44.789 1.00 26.06 33 ARG B CA 1
ATOM 520 C C . ARG B 1 34 ? 6.118 -2.280 -45.004 1.00 26.91 33 ARG B C 1
ATOM 521 O O . ARG B 1 34 ? 4.932 -2.462 -44.722 1.00 29.88 33 ARG B O 1
#